Protein AF-A0A7W3JQA3-F1 (afdb_monomer)

InterPro domains:
  IPR003870 Domain of unknown function DUF222 [PF02720] (36-133)

Organism: NCBI:txid1526413

Radius of gyration: 24.43 Å; Cα contacts (8 Å, |Δi|>4): 107; chains: 1; bounding box: 69×69×73 Å

Solvent-accessible surface area (backbone atoms only — not comparable to full-atom values): 10302 Å² total; per-residue (Å²): 144,73,78,80,70,52,58,60,54,53,52,51,52,49,55,50,50,54,50,50,53,52,51,50,55,48,53,24,51,50,14,25,51,53,37,53,51,31,54,52,34,21,52,55,42,50,52,21,53,55,51,42,70,71,51,84,68,84,50,66,72,66,50,45,45,46,50,52,52,53,12,42,52,49,7,65,76,70,76,45,53,44,69,57,30,39,51,51,22,52,51,20,37,44,37,59,72,76,32,49,68,60,40,55,37,20,52,65,26,77,37,46,66,68,58,52,52,52,50,56,53,52,50,51,60,54,48,76,73,54,78,72,93,80,78,90,58,96,71,73,85,70,81,65,84,84,71,93,73,86,68,92,81,71,84,75,85,74,80,83,79,84,78,85,80,88,83,86,80,90,79,92,128

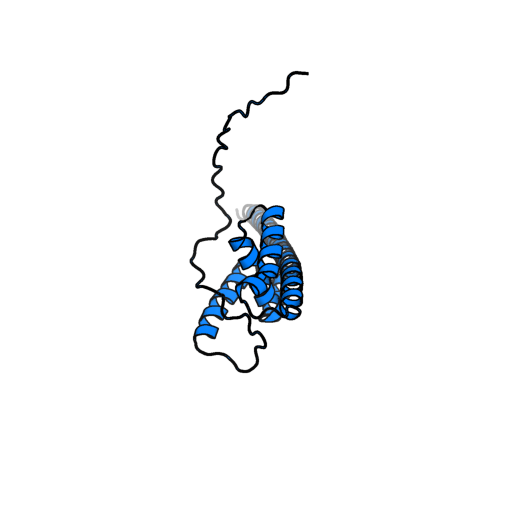Secondary structure (DSSP, 8-state):
--STTHHHHHHHHHHHHHHHHHHHHHHHHHHHHHHHHHHHHHHHHHHHHHHHHH-----HHHHHHHHHHHHHHHHHHHT--HHHHHHHHHHHHHHHHH-HHHHHHHHTTSS-HHHHHHHHHHHHHHHHT-PPTT---TTTT------S---S---------------------

pLDDT: mean 78.49, std 23.46, range [33.09, 98.69]

Foldseek 3Di:
DPDPPVVVVVVVVVVVVVVVVVVLVVLLVQLLVVLVVLLVLLVQLVVLVVVLVPDPDPDPVVSCVSLLVSLVVQCVVVVHDSVVSSVSSVLSNCCVPVPVVNSVCSNRSNDHVVVSVVVVLVVLVVVVVDHDPDDPDPPNPPPDDDDPDPPPPDPDDDDDDDDDDDDDDDDDD

Mean predicted aligned error: 12.81 Å

Structure (mmCIF, N/CA/C/O backbone):
data_AF-A0A7W3JQA3-F1
#
_entry.id   AF-A0A7W3JQA3-F1
#
loop_
_atom_site.group_PDB
_atom_site.id
_atom_site.type_symbol
_atom_site.label_atom_id
_atom_site.label_alt_id
_atom_site.label_comp_id
_atom_site.label_asym_id
_atom_site.label_entity_id
_atom_site.label_seq_id
_atom_site.pdbx_PDB_ins_code
_atom_site.Cartn_x
_atom_site.Cartn_y
_atom_site.Cartn_z
_atom_site.occupancy
_atom_site.B_iso_or_equiv
_atom_site.auth_seq_id
_atom_site.auth_comp_id
_atom_site.auth_asym_id
_atom_site.auth_atom_id
_atom_site.pdbx_PDB_model_num
ATOM 1 N N . MET A 1 1 ? -32.019 4.632 48.464 1.00 44.00 1 MET A N 1
ATOM 2 C CA . MET A 1 1 ? -30.600 4.775 48.067 1.00 44.00 1 MET A CA 1
ATOM 3 C C . MET A 1 1 ? -30.287 3.734 46.995 1.00 44.00 1 MET A C 1
ATOM 5 O O . MET A 1 1 ? -29.834 2.661 47.364 1.00 44.00 1 MET A O 1
ATOM 9 N N . SER A 1 2 ? -30.594 3.978 45.713 1.00 54.09 2 SER A N 1
ATOM 10 C CA . SER A 1 2 ? -30.024 3.160 44.612 1.00 54.09 2 SER A CA 1
ATOM 11 C C . SER A 1 2 ? -30.247 3.701 43.195 1.00 54.09 2 SER A C 1
ATOM 13 O O . SER A 1 2 ? -29.516 3.296 42.308 1.00 54.09 2 SER A O 1
ATOM 15 N N . GLU A 1 3 ? -31.178 4.627 42.943 1.00 55.88 3 GLU A N 1
ATOM 16 C CA . GLU A 1 3 ? -31.474 5.022 41.546 1.00 55.88 3 GLU A CA 1
ATOM 17 C C . GLU A 1 3 ? -30.604 6.166 40.988 1.00 55.88 3 GLU A C 1
ATOM 19 O O . GLU A 1 3 ? -30.573 6.357 39.783 1.00 55.88 3 GLU A O 1
ATOM 24 N N . ASN A 1 4 ? -29.841 6.900 41.813 1.00 57.94 4 ASN A N 1
ATOM 25 C CA . ASN A 1 4 ? -29.117 8.101 41.348 1.00 57.94 4 ASN A CA 1
ATOM 26 C C . ASN A 1 4 ? -27.639 7.867 40.954 1.00 57.94 4 ASN A C 1
ATOM 28 O O . ASN A 1 4 ? -27.008 8.757 40.400 1.00 57.94 4 ASN A O 1
ATOM 32 N N . GLU A 1 5 ? -27.062 6.699 41.256 1.00 60.59 5 GLU A N 1
ATOM 33 C CA . GLU A 1 5 ? -25.656 6.375 40.928 1.00 60.59 5 GLU A CA 1
ATOM 34 C C . GLU A 1 5 ? -25.503 5.565 39.630 1.00 60.59 5 GLU A C 1
ATOM 36 O O . GLU A 1 5 ? -24.404 5.513 39.077 1.00 60.59 5 GLU A O 1
ATOM 41 N N . ALA A 1 6 ? -26.589 4.961 39.133 1.00 62.78 6 ALA A N 1
ATOM 42 C CA . ALA A 1 6 ? -26.600 4.186 37.892 1.00 62.78 6 ALA A CA 1
ATOM 43 C C . ALA A 1 6 ? -26.673 5.082 36.639 1.00 62.78 6 ALA A C 1
ATOM 45 O O . ALA A 1 6 ? -25.944 4.845 35.680 1.00 62.78 6 ALA A O 1
ATOM 46 N N . GLU A 1 7 ? -27.468 6.157 36.684 1.00 63.34 7 GLU A N 1
ATOM 47 C CA . GLU A 1 7 ? -27.650 7.122 35.582 1.00 63.34 7 GLU A CA 1
ATOM 48 C C . GLU A 1 7 ? -26.336 7.812 35.129 1.00 63.34 7 GLU A C 1
ATOM 50 O O . GLU A 1 7 ? -26.083 7.884 33.923 1.00 63.34 7 GLU A O 1
ATOM 55 N N . PRO A 1 8 ? -25.429 8.264 36.028 1.00 73.94 8 PRO A N 1
ATOM 56 C CA . PRO A 1 8 ? -24.130 8.806 35.618 1.00 73.94 8 PRO A CA 1
ATOM 57 C C . PRO A 1 8 ? -23.215 7.761 34.966 1.00 73.94 8 PRO A C 1
ATOM 59 O O . PRO A 1 8 ? -22.552 8.068 33.981 1.00 73.94 8 PRO A O 1
ATOM 62 N N . GLN A 1 9 ? -23.196 6.525 35.478 1.00 75.69 9 GLN A N 1
ATOM 63 C CA . GLN A 1 9 ? -22.339 5.452 34.954 1.00 75.69 9 GLN A CA 1
ATOM 64 C C . GLN A 1 9 ? -22.803 4.965 33.576 1.00 75.69 9 GLN A C 1
ATOM 66 O O . GLN A 1 9 ? -21.973 4.670 32.717 1.00 75.69 9 GLN A O 1
ATOM 71 N N . GLU A 1 10 ? -24.115 4.904 33.342 1.00 77.06 10 GLU A N 1
ATOM 72 C CA . GLU A 1 10 ? -24.686 4.553 32.038 1.00 77.06 10 GLU A CA 1
ATOM 73 C C . GLU A 1 10 ? -24.412 5.648 30.993 1.00 77.06 10 GLU A C 1
ATOM 75 O O . GLU A 1 10 ? -23.999 5.341 29.873 1.00 77.06 10 GLU A O 1
ATOM 80 N N . SER A 1 11 ? -24.511 6.923 31.391 1.00 85.19 11 SER A N 1
ATOM 81 C CA . SER A 1 11 ? -24.115 8.069 30.561 1.00 85.19 1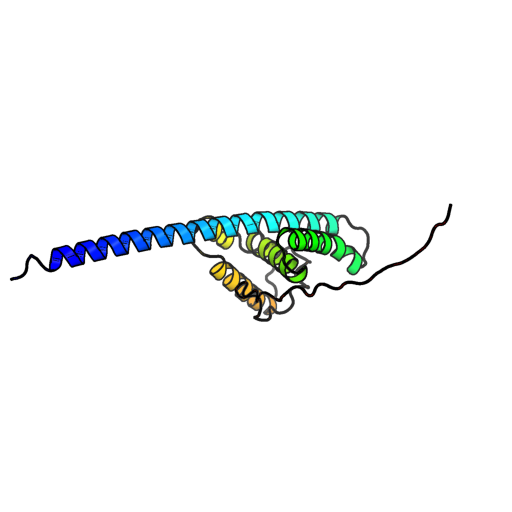1 SER A CA 1
ATOM 82 C C . SER A 1 11 ? -22.619 8.051 30.218 1.00 85.19 11 SER A C 1
ATOM 84 O O . SER A 1 11 ? -22.243 8.170 29.051 1.00 85.19 11 SER A O 1
ATOM 86 N N . GLU A 1 12 ? -21.742 7.817 31.200 1.00 92.00 12 GLU A N 1
ATOM 87 C CA . GLU A 1 12 ? -20.296 7.687 30.975 1.00 92.00 12 GLU A CA 1
ATOM 88 C C . GLU A 1 12 ? -19.953 6.509 30.049 1.00 92.00 12 GLU A C 1
ATOM 90 O O . GLU A 1 12 ? -19.123 6.651 29.146 1.00 92.00 12 GLU A O 1
ATOM 95 N N . ALA A 1 13 ? -20.612 5.358 30.224 1.00 92.38 13 ALA A N 1
ATOM 96 C CA . ALA A 1 13 ? -20.443 4.195 29.356 1.00 92.38 13 ALA A CA 1
ATOM 97 C C . ALA A 1 13 ? -20.893 4.485 27.915 1.00 92.38 13 ALA A C 1
ATOM 99 O O . ALA A 1 13 ? -20.215 4.077 26.966 1.00 92.38 13 ALA A O 1
ATOM 100 N N . GLN A 1 14 ? -21.987 5.231 27.742 1.00 94.19 14 GLN A N 1
ATOM 101 C CA . GLN A 1 14 ? -22.449 5.673 26.431 1.00 94.19 14 GLN A CA 1
ATOM 102 C C . GLN A 1 14 ? -21.430 6.606 25.764 1.00 94.19 14 GLN A C 1
ATOM 104 O O . GLN A 1 14 ? -21.017 6.341 24.633 1.00 94.19 14 GLN A O 1
ATOM 109 N N . VAL A 1 15 ? -20.953 7.641 26.468 1.00 96.50 15 VAL A N 1
ATOM 110 C CA . VAL A 1 15 ? -19.932 8.569 25.945 1.00 96.50 15 VAL A CA 1
ATOM 111 C C . VAL A 1 15 ? -18.646 7.831 25.568 1.00 96.50 15 VAL A C 1
ATOM 113 O O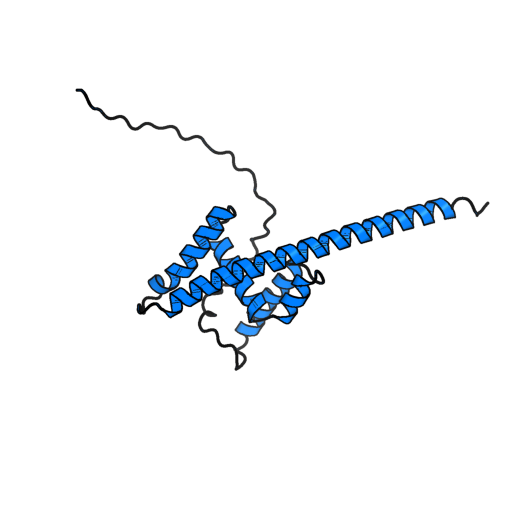 . VAL A 1 15 ? -18.044 8.109 24.524 1.00 96.50 15 VAL A O 1
ATOM 116 N N . LEU A 1 16 ? -18.222 6.860 26.381 1.00 96.81 16 LEU A N 1
ATOM 117 C CA . LEU A 1 16 ? -17.060 6.031 26.075 1.00 96.81 16 LEU A CA 1
ATOM 118 C C . LEU A 1 16 ? -17.289 5.192 24.813 1.00 96.81 16 LEU A C 1
ATOM 120 O O . LEU A 1 16 ? -16.416 5.154 23.947 1.00 96.81 16 LEU A O 1
ATOM 124 N N . SER A 1 17 ? -18.453 4.555 24.675 1.00 97.62 17 SER A N 1
ATOM 125 C CA . SER A 1 17 ? -18.796 3.759 23.491 1.00 97.62 17 SER A CA 1
ATOM 126 C C . SER A 1 17 ? -18.820 4.610 22.218 1.00 97.62 17 SER A C 1
ATOM 128 O O . SER A 1 17 ? -18.271 4.204 21.192 1.00 97.62 17 SER A O 1
ATOM 130 N N . GLU A 1 18 ? -19.402 5.809 22.273 1.00 98.19 18 GLU A N 1
ATOM 131 C CA . GLU A 1 18 ? -19.418 6.757 21.151 1.00 98.19 18 GLU A CA 1
ATOM 132 C C . GLU A 1 18 ? -18.001 7.216 20.779 1.00 98.19 18 GLU A C 1
ATOM 134 O O . GLU A 1 18 ? -17.638 7.274 19.598 1.00 98.19 18 GLU A O 1
ATOM 139 N N . SER A 1 19 ? -17.161 7.472 21.785 1.00 98.38 19 SER A N 1
ATOM 140 C CA . SER A 1 19 ? -15.757 7.843 21.590 1.00 98.38 19 SER A CA 1
ATOM 141 C C . SER A 1 19 ? -14.954 6.714 20.940 1.00 98.38 19 SER A C 1
ATOM 143 O O . SER A 1 19 ? -14.194 6.957 20.001 1.00 98.38 19 SER A O 1
ATOM 145 N N . VAL A 1 20 ? -15.148 5.469 21.389 1.00 98.38 20 VAL A N 1
ATOM 146 C CA . VAL A 1 20 ? -14.512 4.282 20.797 1.00 98.38 20 VAL A CA 1
ATOM 147 C C . VAL A 1 20 ? -14.986 4.075 19.362 1.00 98.38 20 VAL A C 1
ATOM 149 O O . VAL A 1 20 ? -14.153 3.881 18.481 1.00 98.38 20 VAL A O 1
ATOM 152 N N . SER A 1 21 ? -16.290 4.195 19.094 1.00 98.31 21 SER A N 1
ATOM 153 C CA . SER A 1 21 ? -16.833 4.099 17.734 1.00 98.31 21 SER A CA 1
ATOM 154 C C . SER A 1 21 ? -16.222 5.151 16.807 1.00 98.31 21 SER A C 1
ATOM 156 O O . SER A 1 21 ? -15.865 4.850 15.667 1.00 98.31 21 SER A O 1
ATOM 158 N N . THR A 1 22 ? -16.069 6.382 17.296 1.00 98.50 22 THR A N 1
ATOM 159 C CA . THR A 1 22 ? -15.429 7.469 16.546 1.00 98.50 22 THR A CA 1
ATOM 160 C C . THR A 1 22 ? -13.968 7.135 16.246 1.00 98.50 22 THR A C 1
ATOM 162 O O . THR A 1 22 ? -13.542 7.244 15.095 1.00 98.50 22 THR A O 1
ATOM 165 N N . LEU A 1 23 ? -13.215 6.663 17.245 1.00 98.12 23 LEU A N 1
ATOM 166 C CA . LEU A 1 23 ? -11.817 6.262 17.085 1.00 98.12 23 LEU A CA 1
ATOM 167 C C . LEU A 1 23 ? -11.660 5.125 16.064 1.00 98.12 23 LEU A C 1
ATOM 169 O O . LEU A 1 23 ? -10.823 5.225 15.170 1.00 98.12 23 LEU A O 1
ATOM 173 N N . THR A 1 24 ? -12.497 4.086 16.138 1.00 97.56 24 THR A N 1
ATOM 174 C CA . THR A 1 24 ? -12.481 2.980 15.168 1.00 97.56 24 THR A CA 1
ATOM 175 C C . THR A 1 24 ? -12.771 3.472 13.750 1.00 97.56 24 THR A C 1
ATOM 177 O O . THR A 1 24 ? -12.073 3.077 12.820 1.00 97.56 24 THR A O 1
ATOM 180 N N . SER A 1 25 ? -13.713 4.408 13.574 1.00 97.88 25 SER A N 1
ATOM 181 C CA . SER A 1 25 ? -13.986 4.990 12.253 1.00 97.88 25 SER A CA 1
ATOM 182 C C . SER A 1 25 ? -12.789 5.755 11.670 1.00 97.88 25 SER A C 1
ATOM 184 O O . SER A 1 25 ? -12.606 5.784 10.450 1.00 97.88 25 SER A O 1
ATOM 186 N N . PHE A 1 26 ? -11.953 6.375 12.511 1.00 98.06 26 PHE A N 1
ATOM 187 C CA . PHE A 1 26 ? -10.728 7.032 12.055 1.00 98.06 26 PHE A CA 1
ATOM 188 C C . PHE A 1 26 ? -9.671 6.018 11.626 1.00 98.06 26 PHE A C 1
ATOM 190 O O . PHE A 1 26 ? -9.075 6.198 10.566 1.00 98.06 26 PHE A O 1
ATOM 197 N N . ASP A 1 27 ? -9.480 4.938 12.382 1.00 96.88 27 ASP A N 1
ATOM 198 C CA . ASP A 1 27 ? -8.541 3.873 12.015 1.00 96.88 27 ASP A CA 1
ATOM 199 C C . ASP A 1 27 ? -8.942 3.174 10.704 1.00 96.88 27 ASP A C 1
ATOM 201 O O . ASP 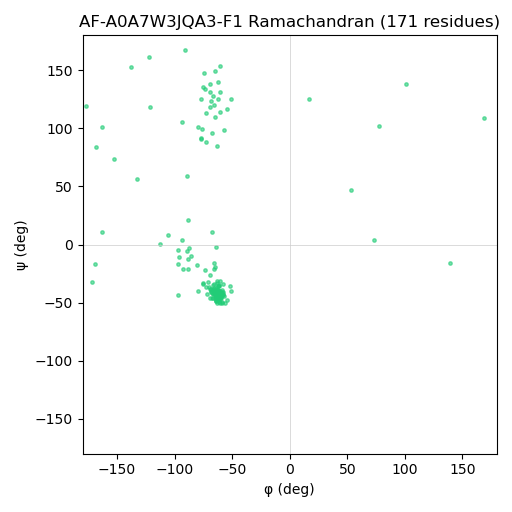A 1 27 ? -8.082 2.898 9.864 1.00 96.88 27 ASP A O 1
ATOM 205 N N . GLU A 1 28 ? -10.240 2.951 10.475 1.00 97.81 28 GLU A N 1
ATOM 206 C CA . GLU A 1 28 ? -10.749 2.424 9.202 1.00 97.81 28 GLU A CA 1
ATOM 207 C C . GLU A 1 28 ? -10.411 3.358 8.031 1.00 97.81 28 GLU A C 1
ATOM 209 O O . GLU A 1 28 ? -9.895 2.908 7.006 1.00 97.81 28 GLU A O 1
ATOM 214 N N . GLN A 1 29 ? -10.651 4.665 8.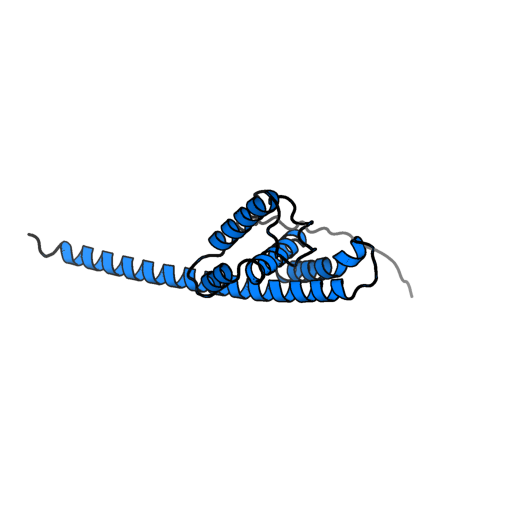186 1.00 98.31 29 GLN A N 1
ATOM 215 C CA . GLN A 1 29 ? -10.339 5.673 7.166 1.00 98.31 29 GLN A CA 1
ATOM 216 C C . GLN A 1 29 ? -8.831 5.797 6.913 1.00 98.31 29 GLN A C 1
ATOM 218 O O . GLN A 1 29 ? -8.409 5.907 5.759 1.00 98.31 29 GLN A O 1
ATOM 223 N N . ILE A 1 30 ? -8.009 5.742 7.966 1.00 97.75 30 ILE A N 1
ATOM 224 C CA . ILE A 1 30 ? -6.547 5.705 7.850 1.00 97.75 30 ILE A CA 1
ATOM 225 C C . ILE A 1 30 ? -6.137 4.480 7.030 1.00 97.75 30 ILE A C 1
ATOM 227 O O . ILE A 1 30 ? -5.436 4.634 6.030 1.00 97.75 30 ILE A O 1
ATOM 231 N N . GLY A 1 31 ? -6.643 3.292 7.374 1.00 96.44 31 GLY A N 1
ATOM 232 C CA . GLY A 1 31 ? -6.352 2.058 6.644 1.00 96.44 31 GLY A CA 1
ATOM 233 C C . GLY A 1 31 ? -6.728 2.145 5.162 1.00 96.44 31 GLY A C 1
ATOM 234 O O . GLY A 1 31 ? -5.923 1.800 4.296 1.00 96.44 31 GLY A O 1
ATOM 235 N N . GLN A 1 32 ? -7.905 2.688 4.846 1.00 98.44 32 GLN A N 1
ATOM 236 C CA . GLN A 1 32 ? -8.344 2.899 3.462 1.00 98.44 32 GLN A CA 1
ATOM 237 C C . GLN A 1 32 ? -7.405 3.841 2.692 1.00 98.44 32 GLN A C 1
ATOM 239 O O . GLN A 1 32 ? -7.036 3.560 1.547 1.00 98.44 32 GLN A O 1
ATOM 244 N N . MET A 1 33 ? -6.972 4.939 3.316 1.00 98.62 33 MET A N 1
ATOM 245 C CA . MET A 1 33 ? -6.047 5.897 2.702 1.00 98.62 33 MET A CA 1
ATOM 246 C C . MET A 1 33 ? -4.647 5.312 2.500 1.00 98.62 33 MET A C 1
ATOM 248 O O . MET A 1 33 ? -4.015 5.555 1.467 1.00 98.62 33 MET A O 1
ATOM 252 N N . GLU A 1 34 ? -4.157 4.514 3.446 1.00 98.19 34 GLU A N 1
ATOM 253 C CA . GLU A 1 34 ? -2.886 3.807 3.301 1.00 98.19 34 GLU A CA 1
ATOM 254 C C . GLU A 1 34 ? -2.950 2.772 2.165 1.00 98.19 34 GLU A C 1
ATOM 256 O O . GLU A 1 34 ? -2.026 2.704 1.347 1.00 98.19 34 GLU A O 1
ATOM 261 N N . ALA A 1 35 ? -4.064 2.043 2.036 1.00 98.56 35 ALA A N 1
ATOM 262 C CA . ALA A 1 35 ? -4.293 1.112 0.933 1.00 98.56 35 ALA A CA 1
ATOM 263 C C . ALA A 1 35 ? -4.327 1.831 -0.426 1.00 98.56 35 ALA A C 1
ATOM 265 O O . ALA A 1 35 ? -3.683 1.397 -1.386 1.00 98.56 35 ALA A O 1
ATOM 266 N N . ALA A 1 36 ? -5.020 2.970 -0.512 1.00 98.62 36 ALA A N 1
ATOM 267 C CA . ALA A 1 36 ? -5.046 3.796 -1.717 1.00 98.62 36 ALA A CA 1
ATOM 268 C C . ALA A 1 36 ? -3.639 4.293 -2.091 1.00 98.62 36 ALA A C 1
ATOM 270 O O . ALA A 1 36 ? -3.234 4.242 -3.256 1.00 98.62 36 ALA A O 1
ATOM 271 N N . ARG A 1 37 ? -2.846 4.707 -1.097 1.00 98.12 37 ARG A N 1
ATOM 272 C CA . ARG A 1 37 ? -1.447 5.095 -1.296 1.00 98.12 37 ARG A CA 1
ATOM 273 C C . ARG A 1 37 ? -0.598 3.933 -1.814 1.00 98.12 37 ARG A C 1
ATOM 275 O O . ARG A 1 37 ? 0.200 4.138 -2.731 1.00 98.12 37 ARG A O 1
ATOM 282 N N . ALA A 1 38 ? -0.775 2.727 -1.278 1.00 98.25 38 ALA A N 1
ATOM 283 C CA . ALA A 1 38 ? -0.106 1.535 -1.788 1.00 98.25 38 ALA A CA 1
ATOM 284 C C . ALA A 1 38 ? -0.503 1.242 -3.243 1.00 98.25 38 ALA A C 1
ATOM 286 O O . ALA A 1 38 ? 0.371 0.982 -4.061 1.00 98.25 38 ALA A O 1
ATOM 287 N N . ALA A 1 39 ? -1.775 1.389 -3.623 1.00 98.56 39 ALA A N 1
ATOM 288 C CA . ALA A 1 39 ? -2.200 1.210 -5.016 1.00 98.56 39 ALA A CA 1
ATOM 289 C C . ALA A 1 39 ? -1.464 2.151 -5.989 1.00 98.56 39 ALA A C 1
ATOM 291 O O . ALA A 1 39 ? -1.043 1.736 -7.074 1.00 98.56 39 ALA A O 1
ATOM 292 N N . VAL A 1 40 ? -1.266 3.415 -5.595 1.00 98.69 40 VAL A N 1
ATOM 293 C CA . VAL A 1 40 ? -0.514 4.397 -6.393 1.00 98.69 40 VAL A CA 1
ATOM 294 C C . VAL A 1 40 ? 0.956 3.994 -6.517 1.00 98.69 40 VAL A C 1
ATOM 296 O O . VAL A 1 40 ? 1.501 4.001 -7.623 1.00 98.69 40 VAL A O 1
ATOM 299 N N . LEU A 1 41 ? 1.590 3.589 -5.414 1.00 98.56 41 LEU A N 1
ATOM 300 C CA . LEU A 1 41 ? 2.976 3.109 -5.420 1.00 98.56 41 LEU A CA 1
ATOM 301 C C . LEU A 1 41 ? 3.141 1.852 -6.286 1.00 98.56 41 LEU A C 1
ATOM 303 O O . LEU A 1 41 ? 4.073 1.782 -7.086 1.00 98.56 41 LEU A O 1
ATOM 307 N N . ALA A 1 42 ? 2.207 0.903 -6.201 1.00 98.31 42 ALA A N 1
ATOM 308 C CA . ALA A 1 42 ? 2.190 -0.287 -7.044 1.00 98.31 42 ALA A CA 1
ATOM 309 C C . ALA A 1 42 ? 2.076 0.086 -8.528 1.00 98.31 42 ALA A C 1
ATOM 311 O O . ALA A 1 42 ? 2.785 -0.462 -9.371 1.00 98.31 42 ALA A O 1
ATOM 312 N N . ASN A 1 43 ? 1.236 1.070 -8.869 1.00 98.62 43 ASN A N 1
ATOM 313 C CA . ASN A 1 43 ? 1.141 1.573 -10.236 1.00 98.62 43 ASN A CA 1
ATOM 314 C C . ASN A 1 43 ? 2.460 2.173 -10.740 1.00 98.62 43 ASN A C 1
ATOM 316 O O . ASN A 1 43 ? 2.885 1.855 -11.851 1.00 98.62 43 ASN A O 1
ATOM 320 N N . MET A 1 44 ? 3.127 2.992 -9.924 1.00 98.38 44 MET A N 1
ATOM 321 C CA . MET A 1 44 ? 4.447 3.543 -10.247 1.00 98.38 44 MET A CA 1
ATOM 322 C C . MET A 1 44 ? 5.487 2.431 -10.456 1.00 98.38 44 MET A C 1
ATOM 324 O O . MET A 1 44 ? 6.214 2.433 -11.452 1.00 98.38 44 MET A O 1
ATOM 328 N N . GLY A 1 45 ? 5.501 1.427 -9.579 1.00 97.00 45 GLY A N 1
ATOM 329 C CA . GLY A 1 45 ? 6.367 0.258 -9.711 1.00 97.00 45 GLY A CA 1
ATOM 330 C C . GLY A 1 45 ? 6.097 -0.550 -10.985 1.00 97.00 45 GLY A C 1
ATOM 331 O O . GLY A 1 45 ? 7.031 -0.911 -11.701 1.00 97.00 45 GLY A O 1
ATOM 332 N N . ARG A 1 46 ? 4.827 -0.759 -11.358 1.00 96.94 46 ARG A N 1
ATOM 333 C CA . ARG A 1 46 ? 4.455 -1.413 -12.626 1.00 96.94 46 ARG A CA 1
ATOM 334 C C . ARG A 1 46 ? 4.943 -0.641 -13.852 1.00 96.94 46 ARG A C 1
ATOM 336 O O . ARG A 1 46 ? 5.343 -1.269 -14.833 1.00 96.94 46 ARG A O 1
ATOM 343 N N . ILE A 1 47 ? 4.942 0.694 -13.813 1.00 97.69 47 ILE A N 1
ATOM 344 C CA . ILE A 1 47 ? 5.514 1.521 -14.889 1.00 97.69 47 ILE A CA 1
ATOM 345 C C . ILE A 1 47 ? 7.015 1.239 -15.023 1.00 97.69 47 ILE A C 1
ATOM 347 O O . ILE A 1 47 ? 7.475 0.966 -16.136 1.00 97.69 47 ILE A O 1
ATOM 351 N N . ALA A 1 48 ? 7.758 1.222 -13.911 1.00 95.38 48 ALA A N 1
ATOM 352 C CA . ALA A 1 48 ? 9.177 0.865 -13.914 1.00 95.38 48 ALA A CA 1
ATOM 353 C C . ALA A 1 48 ? 9.401 -0.552 -14.467 1.00 95.38 48 ALA A C 1
ATOM 355 O O . ALA A 1 48 ? 10.173 -0.729 -15.407 1.00 95.38 48 ALA A O 1
ATOM 356 N N . LEU A 1 49 ? 8.666 -1.556 -13.979 1.00 94.12 49 LEU A N 1
ATOM 357 C CA . LEU A 1 49 ? 8.770 -2.941 -14.458 1.00 94.12 49 LEU A CA 1
ATOM 358 C C . LEU A 1 49 ? 8.462 -3.068 -15.960 1.00 94.12 49 LEU A C 1
ATOM 360 O O . LEU A 1 49 ? 9.141 -3.798 -16.687 1.00 94.12 49 LEU A O 1
ATOM 364 N N . ALA A 1 50 ? 7.467 -2.334 -16.462 1.00 94.38 50 ALA A N 1
ATOM 365 C CA . ALA A 1 50 ? 7.149 -2.297 -17.886 1.00 94.38 50 ALA A CA 1
ATOM 366 C C . ALA A 1 50 ? 8.275 -1.662 -18.719 1.00 94.38 50 ALA A C 1
ATOM 368 O O . ALA A 1 50 ? 8.557 -2.137 -19.820 1.00 94.38 50 ALA A O 1
ATOM 369 N N . GLN A 1 51 ? 8.946 -0.627 -18.204 1.00 94.75 51 GLN A N 1
ATOM 370 C CA . GLN A 1 51 ? 10.145 -0.067 -18.832 1.00 94.75 51 GLN A CA 1
ATOM 371 C C . GLN A 1 51 ? 11.283 -1.094 -18.853 1.00 94.75 51 GLN A C 1
ATOM 373 O O . GLN A 1 51 ? 11.819 -1.365 -19.925 1.00 94.75 51 GLN A O 1
ATOM 378 N N . MET A 1 52 ? 11.569 -1.752 -17.724 1.00 92.69 52 MET A N 1
ATOM 379 C CA . MET A 1 52 ? 12.613 -2.782 -17.602 1.00 92.69 52 MET A CA 1
ATOM 380 C C . MET A 1 52 ? 12.417 -3.959 -18.565 1.00 92.69 52 MET A C 1
ATOM 382 O O . MET A 1 52 ? 13.389 -4.544 -19.046 1.00 92.69 52 MET A O 1
ATOM 386 N N . ARG A 1 53 ? 11.163 -4.331 -18.851 1.00 90.69 53 ARG A N 1
ATOM 387 C CA . ARG A 1 53 ? 10.813 -5.385 -19.819 1.00 90.69 53 ARG A CA 1
ATOM 388 C C . ARG A 1 53 ? 11.092 -5.007 -21.274 1.00 90.69 53 ARG A C 1
ATOM 390 O O . ARG A 1 53 ? 11.283 -5.903 -22.086 1.00 90.69 53 ARG A O 1
ATOM 397 N N . ARG A 1 54 ? 11.088 -3.713 -21.609 1.00 91.88 54 ARG A N 1
ATOM 398 C CA . ARG A 1 54 ? 11.386 -3.210 -22.963 1.00 91.88 54 ARG A CA 1
ATOM 399 C C . ARG A 1 54 ? 12.881 -3.004 -23.210 1.00 91.88 54 ARG A C 1
ATOM 401 O O . ARG A 1 54 ? 13.273 -2.754 -24.345 1.00 91.88 54 ARG A O 1
ATOM 408 N N . MET A 1 55 ? 13.709 -3.086 -22.169 1.00 90.25 55 MET A N 1
ATOM 409 C CA . MET A 1 55 ? 15.152 -2.897 -22.286 1.00 90.25 55 MET A CA 1
ATOM 410 C C . MET A 1 55 ? 15.812 -4.100 -22.962 1.00 90.25 55 MET A C 1
ATOM 412 O O . MET A 1 55 ? 15.555 -5.247 -22.602 1.00 90.25 55 MET A O 1
ATOM 416 N N . THR A 1 56 ? 16.699 -3.821 -23.916 1.00 87.12 56 THR A N 1
ATOM 417 C CA . THR A 1 56 ? 17.500 -4.827 -24.631 1.00 87.12 56 THR A CA 1
ATOM 418 C C . THR A 1 56 ? 18.818 -5.148 -23.923 1.00 87.12 56 THR A C 1
ATOM 420 O O . THR A 1 56 ? 19.385 -6.217 -24.152 1.00 87.12 56 THR A O 1
ATOM 423 N N . SER A 1 57 ? 19.298 -4.251 -23.047 1.00 84.50 57 SER A N 1
ATOM 424 C CA . SER A 1 57 ? 20.508 -4.473 -22.247 1.00 84.50 57 SER A CA 1
ATOM 425 C C . SER A 1 57 ? 20.335 -5.698 -21.346 1.00 84.50 57 SER A C 1
ATOM 427 O O . SER A 1 57 ? 19.330 -5.840 -20.644 1.00 84.50 57 SER A O 1
ATOM 429 N N . ARG A 1 58 ? 21.330 -6.593 -21.367 1.00 80.12 58 ARG A N 1
ATOM 430 C CA . ARG A 1 58 ? 21.416 -7.737 -20.445 1.00 80.12 58 ARG A CA 1
ATOM 431 C C . ARG A 1 58 ? 22.166 -7.383 -19.159 1.00 80.12 58 ARG A C 1
ATOM 433 O O . ARG A 1 58 ? 22.198 -8.216 -18.256 1.00 80.12 58 ARG A O 1
ATOM 440 N N . ASP A 1 59 ? 22.740 -6.180 -19.072 1.00 88.25 59 ASP A N 1
ATOM 441 C CA . ASP A 1 59 ? 23.401 -5.702 -17.861 1.00 88.25 59 ASP A CA 1
ATOM 442 C C . ASP A 1 59 ? 22.355 -5.474 -16.764 1.00 88.25 59 ASP A C 1
ATOM 444 O O . ASP A 1 59 ? 21.374 -4.745 -16.940 1.00 88.25 59 ASP A O 1
ATOM 448 N N . SER A 1 60 ? 22.546 -6.125 -15.618 1.00 81.94 60 SER A N 1
ATOM 449 C CA . SER A 1 60 ? 21.643 -5.997 -14.479 1.00 81.94 60 SER A CA 1
ATOM 450 C C . SER A 1 60 ? 21.578 -4.564 -13.949 1.00 81.94 60 SER A C 1
ATOM 452 O O . 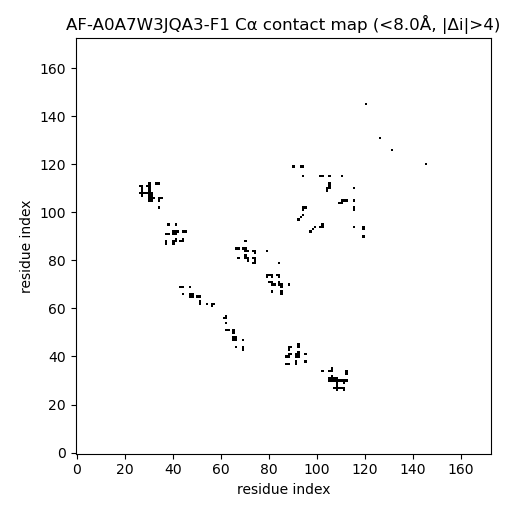SER A 1 60 ? 20.505 -4.131 -13.543 1.00 81.94 60 SER A O 1
ATOM 454 N N . ARG A 1 61 ? 22.686 -3.810 -13.992 1.00 85.19 61 ARG A N 1
ATOM 455 C CA . ARG A 1 61 ? 22.744 -2.427 -13.493 1.00 85.19 61 ARG A CA 1
ATOM 456 C C . ARG A 1 61 ? 21.878 -1.507 -14.337 1.00 85.19 61 ARG A C 1
ATOM 458 O O . ARG A 1 61 ? 21.138 -0.705 -13.774 1.00 85.19 61 ARG A O 1
ATOM 465 N N . ASP A 1 62 ? 21.919 -1.665 -15.658 1.00 85.88 62 ASP A N 1
ATOM 466 C CA . ASP A 1 62 ? 21.062 -0.901 -16.566 1.00 85.88 62 ASP A CA 1
ATOM 467 C C . ASP A 1 62 ? 19.591 -1.222 -16.313 1.00 85.88 62 ASP A C 1
ATOM 469 O O . ASP A 1 62 ? 18.756 -0.324 -16.210 1.00 85.88 62 ASP A O 1
ATOM 473 N N . ARG A 1 63 ? 19.264 -2.509 -16.156 1.00 85.06 63 ARG A N 1
ATOM 474 C CA . ARG A 1 63 ? 17.884 -2.945 -15.917 1.00 85.06 63 ARG A CA 1
ATOM 475 C C . ARG A 1 63 ? 17.324 -2.468 -14.581 1.00 85.06 63 ARG A C 1
ATOM 477 O O . ARG A 1 63 ? 16.113 -2.399 -14.456 1.00 85.06 63 ARG A O 1
ATOM 484 N N . GLU A 1 64 ? 18.149 -2.111 -13.602 1.00 88.69 64 GLU A N 1
ATOM 485 C CA . GLU A 1 64 ? 17.690 -1.535 -12.331 1.00 88.69 64 GLU A CA 1
ATOM 486 C C . GLU A 1 64 ? 17.373 -0.030 -12.422 1.00 88.69 64 GLU A C 1
ATOM 488 O O . GLU A 1 64 ? 16.663 0.493 -11.558 1.00 88.69 64 GLU A O 1
ATOM 493 N N . ILE A 1 65 ? 17.855 0.674 -13.458 1.00 93.56 65 ILE A N 1
ATOM 494 C CA . ILE A 1 65 ? 17.711 2.134 -13.600 1.00 93.56 65 ILE A CA 1
ATOM 495 C C . ILE A 1 65 ? 16.248 2.598 -13.503 1.00 93.56 65 ILE A C 1
ATOM 497 O O . ILE A 1 65 ? 16.001 3.523 -12.727 1.00 93.56 65 ILE A O 1
ATOM 501 N N . PRO A 1 66 ? 15.266 1.986 -14.201 1.00 95.38 66 PRO A N 1
ATOM 502 C CA . PRO A 1 66 ? 13.875 2.433 -14.122 1.00 95.38 66 PRO A CA 1
ATOM 503 C C . PRO A 1 66 ? 13.311 2.418 -12.699 1.00 95.38 66 PRO A C 1
ATOM 505 O O . PRO A 1 66 ? 12.674 3.380 -12.275 1.00 95.38 66 PRO A O 1
ATOM 508 N N . MET A 1 67 ? 13.581 1.354 -11.935 1.00 95.19 67 MET A N 1
ATOM 509 C CA . MET A 1 67 ? 13.089 1.245 -10.561 1.00 95.19 67 MET A CA 1
ATOM 510 C C . MET A 1 67 ? 13.767 2.267 -9.646 1.00 95.19 67 MET A C 1
ATOM 512 O O . MET A 1 67 ? 13.105 2.908 -8.834 1.00 95.19 67 MET A O 1
ATOM 516 N N . ARG A 1 68 ? 15.078 2.479 -9.814 1.00 95.94 68 ARG A N 1
ATOM 517 C CA . ARG A 1 68 ? 15.812 3.500 -9.054 1.00 95.94 68 ARG A CA 1
ATOM 518 C C . ARG A 1 68 ? 15.326 4.915 -9.358 1.00 95.94 68 ARG A C 1
ATOM 520 O O . ARG A 1 68 ? 15.255 5.724 -8.442 1.00 95.94 68 ARG A O 1
ATOM 527 N N . ALA A 1 69 ? 14.976 5.206 -10.609 1.00 97.56 69 ALA A N 1
ATOM 528 C CA . ALA A 1 69 ? 14.431 6.503 -10.998 1.00 97.56 69 ALA A CA 1
ATOM 529 C C . ALA A 1 69 ? 13.080 6.772 -10.316 1.00 97.56 69 ALA A C 1
ATOM 531 O O . ALA A 1 69 ? 12.914 7.815 -9.688 1.00 97.56 69 ALA A O 1
ATOM 532 N N . VAL A 1 70 ? 12.157 5.804 -10.354 1.00 97.81 70 VAL A N 1
ATOM 533 C CA . VAL A 1 70 ? 10.861 5.918 -9.663 1.00 97.81 70 VAL A CA 1
ATOM 534 C C . VAL A 1 70 ? 11.046 6.042 -8.148 1.00 97.81 70 VAL A C 1
ATOM 536 O O . VAL A 1 70 ? 10.416 6.887 -7.515 1.00 97.81 70 VAL A O 1
ATOM 539 N N . ALA A 1 71 ? 11.936 5.246 -7.551 1.00 97.00 71 ALA A N 1
ATOM 540 C CA . ALA A 1 71 ? 12.227 5.332 -6.123 1.00 97.00 71 ALA A CA 1
ATOM 541 C C . ALA A 1 71 ? 12.805 6.699 -5.724 1.00 97.00 71 ALA A C 1
ATOM 543 O O . ALA A 1 71 ? 12.409 7.236 -4.693 1.00 97.00 71 ALA A O 1
ATOM 544 N N . ALA A 1 72 ? 13.689 7.285 -6.536 1.00 97.50 72 ALA A N 1
ATOM 545 C CA . ALA A 1 72 ? 14.234 8.619 -6.293 1.00 97.50 72 ALA A CA 1
ATOM 546 C C . ALA A 1 72 ? 13.158 9.713 -6.403 1.00 97.50 72 ALA A C 1
ATOM 548 O O . ALA A 1 72 ? 13.125 10.628 -5.581 1.00 97.50 72 ALA A O 1
ATOM 549 N N . GLU A 1 73 ? 12.239 9.607 -7.368 1.00 98.25 73 GLU A N 1
ATOM 550 C CA . GLU A 1 73 ? 11.114 10.539 -7.516 1.00 98.25 73 GLU A CA 1
ATOM 551 C C . GLU A 1 73 ? 10.178 10.491 -6.298 1.00 98.25 73 GLU A C 1
ATOM 553 O O . GLU A 1 73 ? 9.876 11.524 -5.692 1.00 98.25 73 GLU A O 1
ATOM 558 N N . VAL A 1 74 ? 9.793 9.285 -5.867 1.00 97.69 74 VAL A N 1
ATOM 559 C CA . VAL A 1 74 ? 8.996 9.075 -4.648 1.00 97.69 74 VAL A CA 1
ATOM 560 C C . VAL A 1 74 ? 9.756 9.547 -3.405 1.00 97.69 74 VAL A C 1
ATOM 562 O O . VAL A 1 74 ? 9.180 10.209 -2.538 1.00 97.69 74 VAL A O 1
ATOM 565 N N . GLY A 1 75 ? 11.052 9.237 -3.323 1.00 96.88 75 GLY A N 1
ATOM 566 C CA . GLY A 1 75 ? 11.956 9.647 -2.252 1.00 96.88 75 GLY A CA 1
ATOM 567 C C . GLY A 1 75 ? 11.989 11.161 -2.073 1.00 96.88 75 GLY A C 1
ATOM 568 O O . GLY A 1 75 ? 11.753 11.669 -0.973 1.00 96.88 75 GLY A O 1
ATOM 569 N N . ALA A 1 76 ? 12.186 11.887 -3.173 1.00 97.94 76 ALA A N 1
ATOM 570 C CA . ALA A 1 76 ? 12.190 13.342 -3.202 1.00 97.94 76 ALA A CA 1
ATOM 571 C C . ALA A 1 76 ? 10.821 13.936 -2.831 1.00 97.94 76 ALA A C 1
ATOM 573 O O . ALA A 1 76 ? 10.752 14.818 -1.971 1.00 97.94 76 ALA A O 1
ATOM 574 N N . ALA A 1 77 ? 9.732 13.433 -3.424 1.00 97.81 77 ALA A N 1
ATOM 575 C CA . ALA A 1 77 ? 8.381 13.948 -3.194 1.00 97.81 77 ALA A CA 1
ATOM 576 C C . ALA A 1 77 ? 7.923 13.772 -1.736 1.00 97.81 77 ALA A C 1
ATOM 578 O O . ALA A 1 77 ? 7.291 14.658 -1.158 1.00 97.81 77 ALA A O 1
ATOM 579 N N . LEU A 1 78 ? 8.264 12.636 -1.125 1.00 96.12 78 LEU A N 1
ATOM 580 C CA . LEU A 1 78 ? 7.777 12.244 0.197 1.00 96.12 78 LEU A CA 1
ATOM 581 C C . LEU A 1 78 ? 8.828 12.383 1.307 1.00 96.12 78 LEU A C 1
ATOM 583 O O . LEU A 1 78 ? 8.577 11.960 2.435 1.00 96.12 78 LEU A O 1
ATOM 587 N N . ARG A 1 79 ? 9.986 12.989 1.006 1.00 97.12 79 ARG A N 1
ATOM 588 C CA . ARG A 1 79 ? 11.106 13.204 1.941 1.00 97.12 79 ARG A CA 1
ATOM 589 C C . ARG A 1 79 ? 11.569 11.911 2.628 1.00 97.12 79 ARG A C 1
ATOM 591 O O . ARG A 1 79 ? 11.770 11.883 3.840 1.00 97.12 79 ARG A O 1
ATOM 598 N N . MET A 1 80 ? 11.743 10.844 1.855 1.00 94.56 80 MET A N 1
ATOM 599 C CA . MET A 1 80 ? 12.268 9.559 2.330 1.00 94.56 80 MET A CA 1
ATOM 600 C C . MET A 1 80 ? 13.525 9.156 1.564 1.00 94.56 80 MET A C 1
ATOM 602 O O . MET A 1 80 ? 13.784 9.659 0.475 1.00 94.56 80 MET A O 1
ATOM 606 N N . SER A 1 81 ? 14.311 8.239 2.132 1.00 95.12 81 SER A N 1
ATOM 607 C CA . SER A 1 81 ? 15.462 7.687 1.417 1.00 95.12 81 SER A CA 1
ATOM 608 C C . SER A 1 81 ? 15.010 6.882 0.194 1.00 95.12 81 SER A C 1
ATOM 610 O O . SER A 1 81 ? 13.963 6.230 0.245 1.00 95.12 81 SER A O 1
ATOM 612 N N . ASP A 1 82 ? 15.830 6.848 -0.859 1.00 89.75 82 ASP A N 1
ATOM 613 C CA . ASP A 1 82 ? 15.599 6.002 -2.040 1.00 89.75 82 ASP A CA 1
ATOM 614 C C . ASP A 1 82 ? 15.329 4.544 -1.643 1.00 89.75 82 ASP A C 1
ATOM 616 O O . ASP A 1 82 ? 14.442 3.892 -2.186 1.00 89.75 82 ASP A O 1
ATOM 620 N N . ARG A 1 83 ? 16.059 4.035 -0.639 1.00 91.06 83 ARG A N 1
ATOM 621 C CA . ARG A 1 83 ? 15.904 2.661 -0.146 1.00 91.06 83 ARG A CA 1
ATOM 622 C C . ARG A 1 83 ? 14.531 2.425 0.483 1.00 91.06 83 ARG A C 1
ATOM 624 O O . ARG A 1 83 ? 13.920 1.384 0.242 1.00 91.06 83 ARG A O 1
ATOM 631 N N . THR A 1 84 ? 14.043 3.377 1.271 1.00 95.00 84 THR A N 1
ATOM 632 C CA . THR A 1 84 ? 12.702 3.320 1.867 1.00 95.00 84 THR A CA 1
ATOM 633 C C . THR A 1 84 ? 11.621 3.437 0.790 1.00 95.00 84 THR A C 1
ATOM 635 O O . THR A 1 84 ? 10.648 2.688 0.829 1.00 95.00 84 THR A O 1
ATOM 638 N N . ALA A 1 85 ? 11.795 4.329 -0.190 1.00 96.19 85 ALA A N 1
ATOM 639 C CA . ALA A 1 85 ? 10.862 4.484 -1.305 1.00 96.19 85 ALA A CA 1
ATOM 640 C C . ALA A 1 85 ? 10.757 3.201 -2.135 1.00 96.19 85 ALA A C 1
ATOM 642 O O . ALA A 1 85 ? 9.655 2.705 -2.352 1.00 96.19 85 ALA A O 1
ATOM 643 N N . GLN A 1 86 ? 11.897 2.623 -2.520 1.00 94.81 86 GLN A N 1
ATOM 644 C CA . GLN A 1 86 ? 11.938 1.364 -3.255 1.00 94.81 86 GLN A CA 1
ATOM 645 C C . GLN A 1 86 ? 11.284 0.225 -2.463 1.00 94.81 86 GLN A C 1
ATOM 647 O O . GLN A 1 86 ? 10.454 -0.486 -3.012 1.00 94.81 86 GLN A O 1
ATOM 652 N N . THR A 1 87 ? 11.562 0.110 -1.158 1.00 94.81 87 THR A N 1
ATOM 653 C CA . THR A 1 87 ? 10.927 -0.911 -0.301 1.00 94.81 87 THR A CA 1
ATOM 654 C C . THR A 1 87 ? 9.404 -0.759 -0.273 1.00 94.81 87 THR A C 1
ATOM 656 O O . THR A 1 87 ? 8.686 -1.743 -0.392 1.00 94.81 87 THR A O 1
ATOM 659 N N . ARG A 1 88 ? 8.893 0.476 -0.173 1.00 95.50 88 ARG A N 1
ATOM 660 C CA . ARG A 1 88 ? 7.446 0.741 -0.201 1.00 95.50 88 ARG A CA 1
ATOM 661 C C . ARG A 1 88 ? 6.806 0.438 -1.554 1.00 95.50 88 ARG A C 1
ATOM 663 O O . ARG A 1 88 ? 5.662 0.002 -1.584 1.00 95.50 88 ARG A O 1
ATOM 670 N N . ILE A 1 89 ? 7.518 0.671 -2.655 1.00 96.88 89 ILE A N 1
ATOM 671 C CA . ILE A 1 89 ? 7.064 0.300 -4.002 1.00 96.88 89 ILE A CA 1
ATOM 672 C C . ILE A 1 89 ? 7.008 -1.226 -4.140 1.00 96.88 89 ILE A C 1
ATOM 674 O O . ILE A 1 89 ? 5.999 -1.754 -4.604 1.00 96.88 89 ILE A O 1
ATOM 678 N N . ASP A 1 90 ? 8.051 -1.928 -3.696 1.00 95.50 90 ASP A N 1
ATOM 679 C CA . ASP A 1 90 ? 8.124 -3.390 -3.750 1.00 95.50 90 ASP A CA 1
ATOM 680 C C . ASP A 1 90 ? 7.026 -4.039 -2.884 1.00 95.50 90 ASP A C 1
ATOM 682 O O . ASP A 1 90 ? 6.321 -4.933 -3.352 1.00 95.50 90 ASP A O 1
ATOM 686 N N . ASP A 1 91 ? 6.818 -3.553 -1.655 1.00 95.31 91 ASP A N 1
ATOM 687 C CA . ASP A 1 91 ? 5.745 -4.016 -0.762 1.00 95.31 91 ASP A CA 1
ATOM 688 C C . ASP A 1 91 ? 4.356 -3.769 -1.366 1.00 95.31 91 ASP A C 1
ATOM 690 O O . ASP A 1 91 ? 3.473 -4.622 -1.273 1.00 95.31 91 ASP A O 1
ATOM 694 N N . ALA A 1 92 ? 4.166 -2.612 -2.006 1.00 97.56 92 ALA A N 1
ATOM 695 C CA . ALA A 1 92 ? 2.920 -2.257 -2.667 1.00 97.56 92 ALA A CA 1
ATOM 696 C C . ALA A 1 92 ? 2.618 -3.169 -3.867 1.00 97.56 92 ALA A C 1
ATOM 698 O O . ALA A 1 92 ? 1.480 -3.614 -4.025 1.00 97.56 92 ALA A O 1
ATOM 699 N N . ILE A 1 93 ? 3.620 -3.481 -4.695 1.00 96.44 93 ILE A N 1
ATOM 700 C CA . ILE A 1 93 ? 3.479 -4.479 -5.765 1.00 96.44 93 ILE A CA 1
ATOM 701 C C . ILE A 1 93 ? 3.121 -5.839 -5.158 1.00 96.44 93 ILE A C 1
ATOM 703 O O . ILE A 1 93 ? 2.139 -6.450 -5.566 1.00 96.44 93 ILE A O 1
ATOM 707 N N . GLU A 1 94 ? 3.866 -6.299 -4.151 1.00 94.81 94 GLU A N 1
ATOM 708 C CA . GLU A 1 94 ? 3.659 -7.631 -3.578 1.00 94.81 94 GLU A CA 1
ATOM 709 C C . GLU A 1 94 ? 2.267 -7.776 -2.948 1.00 94.81 94 GLU A C 1
ATOM 711 O O . GLU A 1 94 ? 1.592 -8.770 -3.205 1.00 94.81 94 GLU A O 1
ATOM 716 N N . VAL A 1 95 ? 1.784 -6.805 -2.162 1.00 96.31 95 VAL A N 1
ATOM 717 C CA . VAL A 1 95 ? 0.439 -6.910 -1.569 1.00 96.31 95 VAL A CA 1
ATOM 718 C C . VAL A 1 95 ? -0.661 -6.861 -2.630 1.00 96.31 95 VAL A C 1
ATOM 720 O O . VAL A 1 95 ? -1.633 -7.603 -2.525 1.00 96.31 95 VAL A O 1
ATOM 723 N N . THR A 1 96 ? -0.514 -6.031 -3.667 1.00 96.19 96 THR A N 1
ATOM 724 C CA . THR A 1 96 ? -1.551 -5.883 -4.702 1.00 96.19 96 THR A CA 1
ATOM 725 C C . THR A 1 96 ? -1.594 -7.056 -5.679 1.00 96.19 96 THR A C 1
ATOM 727 O O . THR A 1 96 ? -2.676 -7.412 -6.140 1.00 96.19 96 THR A O 1
ATOM 730 N N . GLU A 1 97 ? -0.450 -7.675 -5.982 1.00 92.19 97 GLU A N 1
ATOM 731 C CA . GLU A 1 97 ? -0.354 -8.764 -6.962 1.00 92.19 97 GLU A CA 1
ATOM 732 C C . GLU A 1 97 ? -0.389 -10.154 -6.312 1.00 92.19 97 GLU A C 1
ATOM 734 O O . GLU A 1 97 ? -1.090 -11.043 -6.797 1.00 92.19 97 GLU A O 1
ATOM 739 N N . SER A 1 98 ? 0.336 -10.353 -5.208 1.00 91.94 98 SER A N 1
ATOM 740 C CA . SER A 1 98 ? 0.477 -11.665 -4.558 1.00 91.94 98 SER A CA 1
ATOM 741 C C . SER A 1 98 ? -0.564 -11.910 -3.457 1.00 91.94 98 SER A C 1
ATOM 743 O O . SER A 1 98 ? -0.833 -13.067 -3.134 1.00 91.94 98 SER A O 1
ATOM 745 N N . TYR A 1 99 ? -1.169 -10.856 -2.891 1.00 93.75 99 TYR A N 1
ATOM 746 C CA . TYR A 1 99 ? -2.143 -10.954 -1.791 1.00 93.75 99 TYR A CA 1
ATOM 747 C C . TYR A 1 99 ? -3.416 -10.110 -2.028 1.00 93.75 99 TYR A C 1
ATOM 749 O O . TYR A 1 99 ? -3.778 -9.288 -1.180 1.00 93.75 99 TYR A O 1
ATOM 757 N N . PRO A 1 100 ? -4.146 -10.312 -3.143 1.00 94.12 100 PRO A N 1
ATOM 758 C CA . PRO A 1 100 ? -5.283 -9.463 -3.509 1.00 94.12 100 PRO A CA 1
ATOM 759 C C . PRO A 1 100 ? -6.417 -9.458 -2.468 1.00 94.12 100 PRO A C 1
ATOM 761 O O . PRO A 1 100 ? -7.061 -8.430 -2.276 1.00 94.12 100 PRO A O 1
ATOM 764 N N . GLU A 1 101 ? -6.641 -10.559 -1.743 1.00 96.12 101 GLU A N 1
ATOM 765 C CA . GLU A 1 101 ? -7.640 -10.628 -0.660 1.00 96.12 101 GLU A CA 1
ATOM 766 C C . GLU A 1 101 ? -7.240 -9.792 0.567 1.00 96.12 101 GLU A C 1
ATOM 768 O O . GLU A 1 101 ? -8.074 -9.114 1.179 1.00 96.12 101 GLU A O 1
ATOM 773 N N . THR A 1 102 ? -5.945 -9.796 0.899 1.00 96.88 102 THR A N 1
ATOM 774 C CA . THR A 1 102 ? -5.369 -8.928 1.933 1.00 96.88 102 THR A CA 1
ATOM 775 C C . THR A 1 102 ? -5.526 -7.471 1.525 1.00 96.88 102 THR A C 1
ATOM 777 O O . THR A 1 102 ? -6.011 -6.664 2.317 1.00 96.88 102 THR A O 1
ATOM 780 N N . PHE A 1 103 ? -5.183 -7.140 0.277 1.00 98.06 103 PHE A N 1
ATOM 781 C CA . PHE A 1 103 ? -5.348 -5.790 -0.249 1.00 98.06 103 PHE A CA 1
ATOM 782 C C . PHE A 1 103 ? -6.815 -5.339 -0.212 1.00 98.06 103 PHE A C 1
ATOM 784 O O . PHE A 1 103 ? -7.094 -4.249 0.278 1.00 98.06 103 PHE A O 1
ATOM 791 N N . ALA A 1 104 ? -7.759 -6.192 -0.623 1.00 98.12 104 ALA A N 1
ATOM 792 C CA . ALA A 1 104 ? -9.192 -5.895 -0.587 1.00 98.12 104 ALA A CA 1
ATOM 793 C C . ALA A 1 104 ? -9.721 -5.655 0.838 1.00 98.12 104 ALA A C 1
ATOM 795 O O . ALA A 1 104 ? -10.604 -4.824 1.057 1.00 98.12 104 ALA A O 1
ATOM 796 N N . SER A 1 105 ? -9.190 -6.379 1.826 1.00 98.19 105 SER A N 1
ATOM 797 C CA . SER A 1 105 ? -9.553 -6.178 3.232 1.00 98.19 105 SER A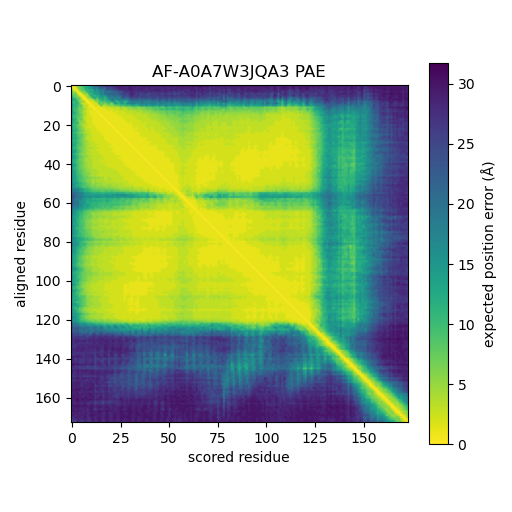 CA 1
ATOM 798 C C . SER A 1 105 ? -8.960 -4.897 3.808 1.00 98.19 105 SER A C 1
ATOM 800 O O . SER A 1 105 ? -9.639 -4.206 4.565 1.00 98.19 105 SER A O 1
ATOM 802 N N . TRP A 1 106 ? -7.740 -4.542 3.406 1.00 98.31 106 TRP A N 1
ATOM 803 C CA . TRP A 1 106 ? -7.109 -3.280 3.781 1.00 98.31 106 TRP A CA 1
ATOM 804 C C . TRP A 1 106 ? -7.826 -2.079 3.157 1.00 98.31 106 TRP A C 1
ATOM 806 O O . TRP A 1 106 ? -8.183 -1.142 3.864 1.00 98.31 106 TRP A O 1
ATOM 816 N N . SER A 1 107 ? -8.157 -2.145 1.863 1.00 98.00 107 SER A N 1
ATOM 817 C CA . SER A 1 107 ? -8.908 -1.094 1.162 1.00 98.00 107 SER A CA 1
ATOM 818 C C . SER A 1 107 ? -10.341 -0.923 1.661 1.00 98.00 107 SER A C 1
ATOM 820 O O . SER A 1 107 ? -10.972 0.080 1.354 1.00 98.00 107 SER A O 1
ATOM 822 N N . ALA A 1 108 ? -10.869 -1.899 2.402 1.00 97.31 108 ALA A N 1
ATOM 823 C CA . ALA A 1 108 ? -12.164 -1.813 3.067 1.00 97.31 108 ALA A CA 1
ATOM 824 C C . ALA A 1 108 ? -12.064 -1.319 4.523 1.00 97.31 108 ALA A C 1
ATOM 826 O O . ALA A 1 108 ? -13.069 -1.325 5.224 1.00 97.31 108 ALA A O 1
ATOM 827 N N . GLY A 1 109 ? -10.870 -0.958 5.009 1.00 96.19 109 GLY A N 1
ATOM 828 C CA . GLY A 1 109 ? -10.643 -0.527 6.394 1.00 96.19 109 GLY A CA 1
ATOM 829 C C . GLY A 1 109 ? -10.698 -1.652 7.433 1.00 96.19 109 GLY A C 1
ATOM 830 O O . GLY A 1 109 ? -10.546 -1.390 8.618 1.00 96.19 109 GLY A O 1
ATOM 831 N N . ARG A 1 110 ? -10.865 -2.919 7.022 1.00 96.69 110 ARG A N 1
ATOM 832 C CA . ARG A 1 110 ? -11.012 -4.055 7.956 1.00 96.69 110 ARG A CA 1
ATOM 833 C C . ARG A 1 110 ? -9.707 -4.454 8.643 1.00 96.69 110 ARG A C 1
ATOM 835 O O . ARG A 1 110 ? -9.731 -5.134 9.665 1.00 96.69 110 ARG A O 1
ATOM 842 N N . ILE A 1 111 ? -8.566 -4.096 8.057 1.00 96.81 111 ILE A N 1
ATOM 843 C CA . ILE A 1 111 ? -7.228 -4.333 8.610 1.00 96.81 111 ILE A CA 1
ATOM 844 C C . ILE A 1 111 ? -6.356 -3.091 8.402 1.00 96.81 111 ILE A C 1
ATOM 846 O O . ILE A 1 111 ? -6.565 -2.356 7.444 1.00 96.81 111 ILE A O 1
ATOM 850 N N . SER A 1 112 ? -5.362 -2.878 9.267 1.00 96.06 112 SER A N 1
ATOM 851 C CA . SER A 1 112 ? -4.404 -1.768 9.155 1.00 96.06 112 SER A CA 1
ATOM 852 C C . SER A 1 112 ? -3.152 -2.142 8.353 1.00 96.06 112 SER A C 1
ATOM 854 O O . SER A 1 112 ? -2.865 -3.330 8.161 1.00 96.06 112 SER A O 1
ATOM 856 N N . GLU A 1 113 ? -2.341 -1.146 7.960 1.00 95.00 113 GLU A N 1
ATOM 857 C CA . GLU A 1 113 ? -1.033 -1.369 7.315 1.00 95.00 113 GLU A CA 1
ATOM 858 C C . GLU A 1 113 ? -0.154 -2.332 8.128 1.00 95.00 113 GLU A C 1
ATOM 860 O O . GLU A 1 113 ? 0.533 -3.182 7.563 1.00 95.00 113 GLU A O 1
ATOM 865 N N . ARG A 1 114 ? -0.218 -2.280 9.466 1.00 95.31 114 ARG A N 1
ATOM 866 C CA . ARG A 1 114 ? 0.545 -3.190 10.332 1.00 95.31 114 ARG A CA 1
ATOM 867 C C . ARG A 1 114 ? 0.215 -4.661 10.058 1.00 95.31 114 ARG A C 1
ATOM 869 O O . ARG A 1 114 ? 1.131 -5.475 9.995 1.00 95.31 114 ARG A O 1
ATOM 876 N N . HIS A 1 115 ? -1.060 -5.013 9.875 1.00 95.62 115 HIS A N 1
ATOM 877 C CA . HIS A 1 115 ? -1.449 -6.388 9.538 1.00 95.62 115 HIS A CA 1
ATOM 878 C C . HIS A 1 115 ? -0.908 -6.805 8.170 1.00 95.62 115 HIS A C 1
ATOM 880 O O . HIS A 1 115 ? -0.382 -7.907 8.027 1.00 95.62 115 HIS A O 1
ATOM 886 N N . VAL A 1 116 ? -0.976 -5.907 7.187 1.00 96.44 116 VAL A N 1
ATOM 887 C CA . VAL A 1 116 ? -0.415 -6.138 5.851 1.00 96.44 116 VAL A CA 1
ATOM 888 C C . VAL A 1 116 ? 1.088 -6.397 5.932 1.00 96.44 116 VAL A C 1
ATOM 890 O O . VAL A 1 116 ? 1.582 -7.364 5.357 1.00 96.44 116 VAL A O 1
ATOM 893 N N . GLN A 1 117 ? 1.814 -5.587 6.700 1.00 94.00 117 GLN A N 1
ATOM 894 C CA . GLN A 1 117 ? 3.253 -5.736 6.892 1.00 94.00 117 GLN A CA 1
ATOM 895 C C . GLN A 1 117 ? 3.619 -7.069 7.559 1.00 94.00 117 GLN A C 1
ATOM 897 O O . GLN A 1 117 ? 4.584 -7.709 7.142 1.00 94.00 117 GLN A O 1
ATOM 902 N N . GLU A 1 118 ? 2.846 -7.538 8.541 1.00 94.25 118 GLU A N 1
ATOM 903 C CA . GLU A 1 118 ? 3.055 -8.866 9.136 1.00 94.25 118 GLU A CA 1
ATOM 904 C C . GLU A 1 118 ? 2.802 -10.001 8.133 1.00 94.25 118 GLU A C 1
ATOM 906 O O . GLU A 1 118 ? 3.600 -10.937 8.049 1.00 94.25 118 GLU A O 1
ATOM 911 N N . ILE A 1 119 ? 1.764 -9.893 7.298 1.00 91.00 119 ILE A N 1
ATOM 912 C CA . ILE A 1 119 ? 1.491 -10.864 6.226 1.00 91.00 119 ILE A CA 1
ATOM 913 C C . ILE A 1 119 ? 2.647 -10.895 5.217 1.00 91.00 119 ILE A C 1
ATOM 915 O O . ILE A 1 119 ? 3.159 -11.967 4.894 1.00 91.00 119 ILE A O 1
ATOM 919 N N . LEU A 1 120 ? 3.120 -9.729 4.768 1.00 89.94 120 LEU A N 1
ATOM 920 C CA . LEU A 1 120 ? 4.255 -9.621 3.847 1.00 89.94 120 LEU A CA 1
ATOM 921 C C . LEU A 1 120 ? 5.558 -10.164 4.453 1.00 89.94 120 LEU A C 1
ATOM 923 O O . LEU A 1 120 ? 6.402 -10.701 3.731 1.00 89.94 120 LEU A O 1
ATOM 927 N N . ARG A 1 121 ? 5.759 -10.032 5.769 1.00 86.31 121 ARG A N 1
ATOM 928 C CA . ARG A 1 121 ? 6.902 -10.628 6.484 1.00 86.31 121 ARG A CA 1
ATOM 929 C C . ARG A 1 121 ? 6.790 -12.147 6.547 1.00 86.31 121 ARG A C 1
ATOM 931 O O . ARG A 1 121 ? 7.762 -12.831 6.231 1.00 86.31 121 ARG A O 1
ATOM 938 N N . ALA A 1 122 ? 5.617 -12.672 6.895 1.00 86.12 122 ALA A N 1
ATOM 939 C CA . ALA A 1 122 ? 5.367 -14.109 6.935 1.00 86.12 122 ALA A CA 1
ATOM 940 C C . ALA A 1 122 ? 5.513 -14.756 5.545 1.00 86.12 122 ALA A C 1
ATOM 942 O O . ALA A 1 122 ? 6.119 -15.819 5.417 1.00 86.12 122 ALA A O 1
ATOM 943 N N . GLY A 1 123 ? 5.040 -14.083 4.493 1.00 78.19 123 GLY A N 1
ATOM 944 C CA . GLY A 1 123 ? 5.145 -14.541 3.107 1.00 78.19 123 GLY A CA 1
ATOM 945 C C . GLY A 1 123 ? 6.583 -14.693 2.599 1.00 78.19 123 GLY A C 1
ATOM 946 O O . GLY A 1 123 ? 6.887 -15.639 1.866 1.00 78.19 123 GLY A O 1
ATOM 947 N N . VAL A 1 124 ? 7.494 -13.811 3.030 1.00 67.38 124 VAL A N 1
ATOM 948 C CA . VAL A 1 124 ? 8.931 -13.932 2.722 1.00 67.38 124 VAL A CA 1
ATOM 949 C C . VAL A 1 124 ? 9.505 -15.218 3.319 1.00 67.38 124 VAL A C 1
ATOM 951 O O . VAL A 1 124 ? 10.155 -15.974 2.601 1.00 67.38 124 VAL A O 1
ATOM 954 N N . ASN A 1 125 ? 9.18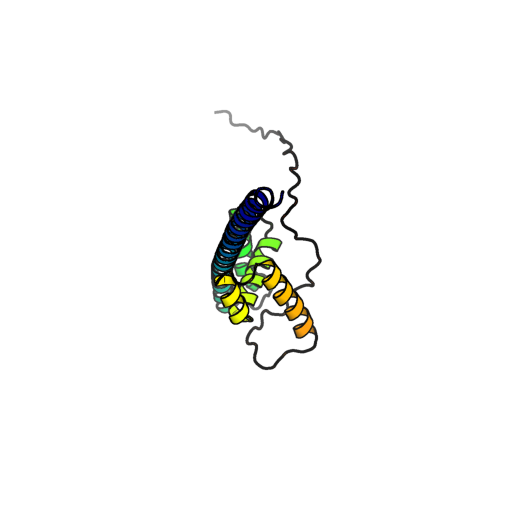3 -15.527 4.578 1.00 59.44 125 ASN A N 1
ATOM 955 C CA . ASN A 1 125 ? 9.671 -16.736 5.252 1.00 59.44 125 ASN A CA 1
ATOM 956 C C . ASN A 1 125 ? 9.127 -18.030 4.620 1.00 59.44 125 ASN A C 1
ATOM 958 O O . ASN A 1 125 ? 9.834 -19.032 4.564 1.00 59.44 125 ASN A O 1
ATOM 962 N N . LEU A 1 126 ? 7.888 -18.015 4.114 1.00 56.12 126 LEU A N 1
ATOM 963 C CA . LEU A 1 126 ? 7.288 -19.167 3.426 1.00 56.12 126 LEU A CA 1
ATOM 964 C C . LEU A 1 126 ? 7.905 -19.422 2.046 1.00 56.12 126 LEU A C 1
ATOM 966 O O . LEU A 1 126 ? 7.982 -20.565 1.609 1.00 56.12 126 LEU A O 1
ATOM 970 N N . THR A 1 127 ? 8.334 -18.367 1.355 1.00 53.81 127 THR A N 1
ATOM 971 C CA . THR A 1 127 ? 8.952 -18.480 0.025 1.00 53.81 127 THR A CA 1
ATOM 972 C C . THR A 1 127 ? 10.390 -18.993 0.114 1.00 53.81 127 THR A C 1
ATOM 974 O O . THR A 1 127 ? 10.830 -19.739 -0.760 1.00 53.81 127 THR A O 1
ATOM 977 N N . ASP A 1 128 ? 11.111 -18.631 1.178 1.00 54.81 128 ASP A N 1
ATOM 978 C CA . ASP A 1 128 ? 12.465 -19.138 1.442 1.00 54.81 128 ASP A CA 1
ATOM 979 C C . ASP A 1 128 ? 12.465 -20.661 1.715 1.00 54.81 128 ASP A C 1
ATOM 981 O O . ASP A 1 128 ? 13.470 -21.339 1.518 1.00 54.81 128 ASP A O 1
ATOM 985 N N . ALA A 1 129 ? 11.302 -21.231 2.068 1.00 51.53 129 ALA A N 1
ATOM 986 C CA . ALA A 1 129 ? 11.084 -22.657 2.326 1.00 51.53 129 ALA A CA 1
ATOM 987 C C . ALA A 1 129 ? 10.714 -23.509 1.081 1.00 51.53 129 ALA A C 1
ATOM 989 O O . ALA A 1 129 ? 10.209 -24.616 1.239 1.00 51.53 129 ALA A O 1
ATOM 990 N N . ALA A 1 130 ? 11.041 -23.035 -0.130 1.00 44.97 130 ALA A N 1
ATOM 991 C CA . ALA A 1 130 ? 10.777 -23.597 -1.471 1.00 44.97 130 ALA A CA 1
ATOM 992 C C . ALA A 1 130 ? 9.593 -22.947 -2.230 1.00 44.97 130 ALA A C 1
ATOM 994 O O . ALA A 1 130 ? 8.533 -22.685 -1.659 1.00 44.97 130 ALA A O 1
ATOM 995 N N . PRO A 1 131 ? 9.743 -22.687 -3.548 1.00 47.25 131 PRO A N 1
ATOM 996 C CA . PRO A 1 131 ? 8.743 -21.963 -4.330 1.00 47.25 131 PRO A CA 1
ATOM 997 C C . PRO A 1 131 ? 7.511 -22.822 -4.654 1.00 47.25 131 PRO A C 1
ATOM 999 O O . PRO A 1 131 ? 7.629 -23.959 -5.111 1.00 47.25 131 PRO A O 1
ATOM 1002 N N . ARG A 1 132 ? 6.312 -22.244 -4.501 1.00 45.22 132 ARG A N 1
ATOM 1003 C CA . ARG A 1 132 ? 5.066 -22.810 -5.045 1.00 45.22 132 ARG A CA 1
ATOM 1004 C C . ARG A 1 132 ? 5.066 -22.722 -6.583 1.00 45.22 132 ARG A C 1
ATOM 1006 O O . ARG A 1 132 ? 5.430 -21.674 -7.122 1.00 45.22 132 ARG A O 1
ATOM 1013 N N . PRO A 1 133 ? 4.623 -23.762 -7.311 1.00 33.09 133 PRO A N 1
ATOM 1014 C CA . PRO A 1 133 ? 4.457 -23.680 -8.760 1.00 33.09 133 PRO A CA 1
ATOM 1015 C C . PRO A 1 133 ? 3.283 -22.743 -9.102 1.00 33.09 133 PRO A C 1
ATOM 1017 O O . PRO A 1 133 ? 2.151 -23.008 -8.710 1.00 33.09 133 PRO A O 1
ATOM 1020 N N . GLY A 1 134 ? 3.554 -21.639 -9.812 1.00 46.72 134 GLY A N 1
ATOM 1021 C CA . GLY A 1 134 ? 2.522 -20.728 -10.340 1.00 46.72 134 GLY A CA 1
ATOM 1022 C C . GLY A 1 134 ? 2.815 -19.224 -10.234 1.00 46.72 134 GLY A C 1
ATOM 1023 O O . GLY A 1 134 ? 2.187 -18.437 -10.939 1.00 46.72 134 GLY A O 1
ATOM 1024 N N . THR A 1 135 ? 3.776 -18.789 -9.412 1.00 46.22 135 THR A N 1
ATOM 1025 C CA . THR A 1 135 ? 4.083 -17.354 -9.267 1.00 46.22 135 THR A CA 1
ATOM 1026 C C . THR A 1 135 ? 4.948 -16.860 -10.429 1.00 46.22 135 THR A C 1
ATOM 1028 O O . THR A 1 135 ? 6.161 -17.068 -10.470 1.00 46.22 135 THR A O 1
ATOM 1031 N N . THR A 1 136 ? 4.319 -16.190 -11.393 1.00 44.56 136 THR A N 1
ATOM 1032 C CA . THR A 1 136 ? 5.003 -15.540 -12.517 1.00 44.56 136 THR A CA 1
ATOM 1033 C C . THR A 1 136 ? 5.626 -14.231 -12.032 1.00 44.56 136 THR A C 1
ATOM 1035 O O . THR A 1 136 ? 4.980 -13.192 -12.021 1.00 44.56 136 THR A O 1
ATOM 1038 N N . GLY A 1 137 ? 6.887 -14.269 -11.597 1.00 40.75 137 GLY A N 1
ATOM 1039 C CA . GLY A 1 137 ? 7.601 -13.063 -11.173 1.00 40.75 137 GLY A CA 1
ATOM 1040 C C . GLY A 1 137 ? 9.095 -13.295 -10.983 1.00 40.75 137 GLY A C 1
ATOM 1041 O O . GLY A 1 137 ? 9.574 -13.498 -9.871 1.00 40.75 137 GLY A O 1
ATOM 1042 N N . THR A 1 138 ? 9.863 -13.227 -12.070 1.00 44.81 138 THR A N 1
ATOM 1043 C CA . THR A 1 138 ? 11.337 -13.346 -12.095 1.00 44.81 138 THR A CA 1
ATOM 1044 C C . THR A 1 138 ? 12.099 -12.188 -11.420 1.00 44.81 138 THR A C 1
ATOM 1046 O O . THR A 1 138 ? 13.319 -12.114 -11.531 1.00 44.81 138 THR A O 1
ATOM 1049 N N . TRP A 1 139 ? 11.430 -11.300 -10.684 1.00 51.66 139 TRP A N 1
ATOM 1050 C CA . TRP A 1 139 ? 12.038 -10.193 -9.920 1.00 51.66 139 TRP A CA 1
ATOM 1051 C C . TRP A 1 139 ? 12.255 -10.524 -8.431 1.00 51.66 139 TRP A C 1
ATOM 1053 O O . TRP A 1 139 ? 12.901 -9.764 -7.719 1.00 51.66 139 TRP A O 1
ATOM 1063 N N . ARG A 1 140 ? 11.795 -11.695 -7.965 1.00 49.81 140 ARG A N 1
ATOM 1064 C CA . ARG A 1 140 ? 11.784 -12.142 -6.553 1.00 49.81 140 ARG A CA 1
ATOM 1065 C C . ARG A 1 140 ? 13.174 -12.331 -5.902 1.00 49.81 140 ARG A C 1
ATOM 1067 O O . ARG A 1 140 ? 13.259 -12.656 -4.725 1.00 49.81 140 ARG A O 1
ATOM 1074 N N . ARG A 1 141 ? 14.278 -12.123 -6.636 1.00 37.44 141 ARG A N 1
ATOM 1075 C CA . ARG A 1 141 ? 15.659 -12.415 -6.189 1.00 37.44 141 ARG A CA 1
ATOM 1076 C C . ARG A 1 141 ? 16.344 -11.275 -5.409 1.00 37.44 141 ARG A C 1
ATOM 1078 O O . ARG A 1 141 ? 17.457 -11.466 -4.930 1.00 37.44 141 ARG A O 1
ATOM 1085 N N . SER A 1 142 ? 15.712 -10.114 -5.244 1.00 41.44 142 SER A N 1
ATOM 1086 C CA . SER A 1 142 ? 16.343 -8.939 -4.610 1.00 41.44 142 SER A CA 1
ATOM 1087 C C . SER A 1 142 ? 15.762 -8.526 -3.254 1.00 41.44 142 SER A C 1
ATOM 1089 O O . SER A 1 142 ? 16.283 -7.585 -2.648 1.00 41.44 142 SER A O 1
ATOM 1091 N N . LEU A 1 143 ? 14.760 -9.235 -2.721 1.00 43.12 143 LEU A N 1
ATOM 1092 C CA . LEU A 1 143 ? 14.258 -8.975 -1.368 1.00 43.12 143 LEU A CA 1
ATOM 1093 C C . LEU A 1 143 ? 15.280 -9.473 -0.338 1.00 43.12 143 LEU A C 1
ATOM 1095 O O . LEU A 1 143 ? 15.269 -10.618 0.103 1.00 43.12 143 LEU A O 1
ATOM 1099 N N . ARG A 1 144 ? 16.225 -8.593 0.005 1.00 48.16 144 ARG A N 1
ATOM 1100 C CA . ARG A 1 144 ? 17.168 -8.791 1.111 1.00 48.16 144 ARG A CA 1
ATOM 1101 C C . ARG A 1 144 ? 16.397 -8.932 2.433 1.00 48.16 144 ARG A C 1
ATOM 1103 O O . ARG A 1 144 ? 15.321 -8.344 2.558 1.00 48.16 144 ARG A O 1
ATOM 1110 N N . PRO A 1 145 ? 16.960 -9.628 3.438 1.00 40.72 145 PRO A N 1
ATOM 1111 C CA . PRO A 1 145 ? 16.320 -9.787 4.740 1.00 40.72 145 PRO A CA 1
ATOM 1112 C C . PRO A 1 145 ? 15.879 -8.431 5.307 1.00 40.72 145 PRO A C 1
ATOM 1114 O O . PRO A 1 145 ? 16.685 -7.499 5.404 1.00 40.72 145 PRO A O 1
ATOM 1117 N N . ARG A 1 146 ? 14.592 -8.304 5.662 1.00 51.81 146 ARG A N 1
ATOM 1118 C CA . ARG A 1 146 ? 14.057 -7.105 6.324 1.00 51.81 146 ARG A CA 1
ATOM 1119 C C . ARG A 1 146 ? 14.659 -7.020 7.731 1.00 51.81 146 ARG A C 1
ATOM 1121 O O . ARG A 1 146 ? 14.142 -7.633 8.662 1.00 51.81 146 ARG A O 1
ATOM 1128 N N . HIS A 1 147 ? 15.738 -6.258 7.906 1.00 33.28 147 HIS A N 1
ATOM 1129 C CA . HIS A 1 147 ? 16.202 -5.886 9.242 1.00 33.28 147 HIS A CA 1
ATOM 1130 C C . HIS A 1 147 ? 15.196 -4.920 9.879 1.00 33.28 147 HIS A C 1
ATOM 1132 O O . HIS A 1 147 ? 14.735 -3.962 9.261 1.00 33.28 147 HIS A O 1
ATOM 1138 N N . ARG A 1 148 ? 14.817 -5.225 11.121 1.00 38.12 148 ARG A N 1
ATOM 1139 C CA . ARG A 1 148 ? 13.931 -4.422 11.967 1.00 38.12 148 ARG A CA 1
ATOM 1140 C C . ARG A 1 148 ? 14.592 -3.051 12.186 1.00 38.12 148 ARG A C 1
ATOM 1142 O O . ARG A 1 148 ? 15.656 -2.996 12.791 1.00 38.12 148 ARG A O 1
ATOM 1149 N N . GLY A 1 149 ? 13.998 -1.977 11.667 1.00 38.12 149 GLY A N 1
ATOM 1150 C CA . GLY A 1 149 ? 14.554 -0.625 11.802 1.00 38.12 149 GLY A CA 1
ATOM 1151 C C . GLY A 1 149 ? 13.647 0.507 11.316 1.00 38.12 149 GLY A C 1
ATOM 1152 O O . GLY A 1 149 ? 13.629 1.563 11.936 1.00 38.12 149 GLY A O 1
ATOM 1153 N N . ASP A 1 150 ? 12.819 0.282 10.295 1.00 41.75 150 ASP A N 1
ATOM 1154 C CA . ASP A 1 150 ? 12.007 1.361 9.714 1.00 41.75 150 ASP A CA 1
ATOM 1155 C C . ASP A 1 150 ? 10.641 1.499 10.407 1.00 41.75 150 ASP A C 1
ATOM 1157 O O . ASP A 1 150 ? 9.582 1.395 9.791 1.00 41.75 150 ASP A O 1
ATOM 1161 N N . SER A 1 151 ? 10.665 1.756 11.715 1.00 41.84 151 SER A N 1
ATOM 1162 C CA . SER A 1 151 ? 9.552 2.442 12.368 1.00 41.84 151 SER A CA 1
ATOM 1163 C C . SER A 1 151 ? 9.666 3.916 11.997 1.00 41.84 151 SER A C 1
ATOM 1165 O O . SER A 1 151 ? 10.458 4.661 12.575 1.00 41.84 151 SER A O 1
ATOM 1167 N N . ALA A 1 152 ? 8.886 4.347 11.008 1.00 42.28 152 ALA A N 1
ATOM 1168 C CA . ALA A 1 152 ? 8.648 5.759 10.750 1.00 42.28 152 ALA A CA 1
ATOM 1169 C C . ALA A 1 152 ? 7.927 6.368 11.969 1.00 42.28 152 ALA A C 1
ATOM 1171 O O . ALA A 1 152 ? 6.706 6.409 12.026 1.00 42.28 152 ALA A O 1
ATOM 1172 N N . GLY A 1 153 ? 8.699 6.776 12.978 1.00 34.41 153 GLY A N 1
ATOM 1173 C CA . GLY A 1 153 ? 8.179 7.341 14.225 1.00 34.41 153 GLY A CA 1
ATOM 1174 C C . GLY A 1 153 ? 9.207 8.096 15.068 1.00 34.41 153 GLY A C 1
ATOM 1175 O O . GLY A 1 153 ? 8.933 8.415 16.218 1.00 34.41 153 GLY A O 1
ATOM 1176 N N . SER A 1 154 ? 10.406 8.385 14.555 1.00 39.19 154 SER A N 1
ATOM 1177 C CA . SER A 1 154 ? 11.394 9.202 15.276 1.00 39.19 154 SER A CA 1
ATOM 1178 C C . SER A 1 154 ? 12.316 9.935 14.306 1.00 39.19 154 SER A C 1
ATOM 1180 O O . SER A 1 154 ? 13.488 9.599 14.156 1.00 39.19 154 SER A O 1
ATOM 1182 N N . LEU A 1 155 ? 11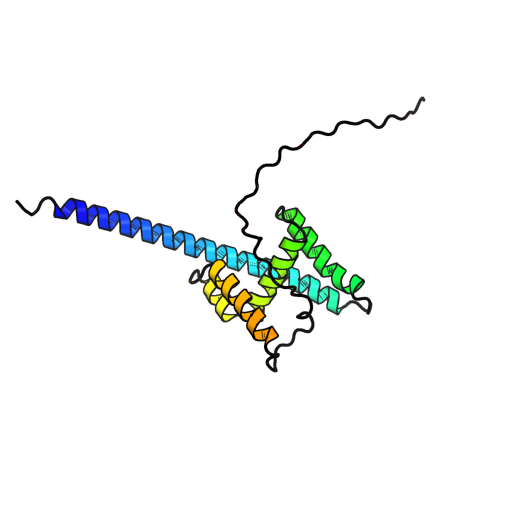.798 10.969 13.641 1.00 37.94 155 LEU A N 1
ATOM 1183 C CA . LEU A 1 155 ? 12.670 12.007 13.097 1.00 37.94 155 LEU A CA 1
ATOM 1184 C C . LEU A 1 155 ? 13.095 12.905 14.260 1.00 37.94 155 LEU A C 1
ATOM 1186 O O . LEU A 1 155 ? 12.425 13.878 14.596 1.00 37.94 155 LEU A O 1
ATOM 1190 N N . GLN A 1 156 ? 14.225 12.552 14.879 1.00 42.94 156 GLN A N 1
ATOM 1191 C CA . GLN A 1 156 ? 15.023 13.517 15.624 1.00 42.94 156 GLN A CA 1
ATOM 1192 C C . GLN A 1 156 ? 15.347 14.678 14.679 1.00 42.94 156 GLN A C 1
ATOM 1194 O O . GLN A 1 156 ? 16.007 14.509 13.653 1.00 42.94 156 GLN A O 1
ATOM 1199 N N . LEU A 1 157 ? 14.844 15.860 15.028 1.00 38.22 157 LEU A N 1
ATOM 1200 C CA . LEU A 1 157 ? 15.233 17.133 14.441 1.00 38.22 157 LEU A CA 1
ATOM 1201 C C . LEU A 1 157 ? 16.747 17.315 14.604 1.00 38.22 157 LEU A C 1
ATOM 1203 O O . LEU A 1 157 ? 17.230 17.732 15.653 1.00 38.22 157 LEU A O 1
ATOM 1207 N N . LEU A 1 158 ? 17.505 17.009 13.553 1.00 49.38 158 LEU A N 1
ATOM 1208 C CA . LEU A 1 158 ? 18.898 17.423 13.458 1.00 49.38 158 LEU A CA 1
ATOM 1209 C C . LEU A 1 158 ? 18.940 18.912 13.068 1.00 49.38 158 LEU A C 1
ATOM 1211 O O . LEU A 1 158 ? 18.353 19.292 12.049 1.00 49.38 158 LEU A O 1
ATOM 1215 N N . PRO A 1 159 ? 19.628 19.781 13.830 1.00 37.84 159 PRO A N 1
ATOM 1216 C CA . PRO A 1 159 ? 19.771 21.182 13.459 1.00 37.84 159 PRO A CA 1
ATOM 1217 C C . PRO A 1 159 ? 20.626 21.314 12.190 1.00 37.84 159 PRO A C 1
ATOM 1219 O O . PRO A 1 159 ? 21.747 20.806 12.110 1.00 37.84 159 PRO A O 1
ATOM 1222 N N . ARG A 1 160 ? 20.107 22.032 11.183 1.00 45.38 160 ARG A N 1
ATOM 1223 C CA . ARG A 1 160 ? 20.849 22.366 9.956 1.00 45.38 160 ARG A CA 1
ATOM 1224 C C . ARG A 1 160 ? 22.031 23.272 10.312 1.00 45.38 160 ARG A C 1
ATOM 1226 O O . ARG A 1 160 ? 21.839 24.448 10.617 1.00 45.38 160 ARG A O 1
ATOM 1233 N N . ARG A 1 161 ? 23.260 22.758 10.216 1.00 39.91 161 ARG A N 1
ATOM 1234 C CA . ARG A 1 161 ? 24.462 23.602 10.172 1.00 39.91 161 ARG A CA 1
ATOM 1235 C C . ARG A 1 161 ? 24.441 24.419 8.875 1.00 39.91 161 ARG A C 1
ATOM 1237 O O . ARG A 1 161 ? 24.410 23.854 7.784 1.00 39.91 161 ARG A O 1
ATOM 1244 N N . ARG A 1 162 ? 24.434 25.751 8.997 1.00 45.41 162 ARG A N 1
ATOM 1245 C CA . ARG A 1 162 ? 24.729 26.670 7.891 1.00 45.41 162 ARG A CA 1
ATOM 1246 C C . ARG A 1 162 ? 26.230 26.611 7.612 1.00 45.41 162 ARG A C 1
ATOM 1248 O O . ARG A 1 162 ? 27.012 27.073 8.436 1.00 45.41 162 ARG A O 1
ATOM 1255 N N . SER A 1 163 ? 26.613 26.094 6.452 1.00 36.25 163 SER A N 1
ATOM 1256 C CA . SER A 1 163 ? 27.962 26.265 5.914 1.00 36.25 163 SER A CA 1
ATOM 1257 C C . SER A 1 163 ? 27.957 27.475 4.982 1.00 36.25 163 SER A C 1
ATOM 1259 O O . SER A 1 163 ? 27.413 27.422 3.882 1.00 36.25 163 SER A O 1
ATOM 1261 N N . HIS A 1 164 ? 28.529 28.584 5.449 1.00 40.34 164 HIS A N 1
ATOM 1262 C CA . HIS A 1 164 ? 29.191 29.540 4.562 1.00 40.34 164 HIS A CA 1
ATOM 1263 C C . HIS A 1 164 ? 30.369 28.817 3.894 1.00 40.34 164 HIS A C 1
ATOM 1265 O O . HIS A 1 164 ? 31.061 28.090 4.595 1.00 40.34 164 HIS A O 1
ATOM 1271 N N . GLU A 1 165 ? 30.622 29.046 2.602 1.00 39.16 165 GLU A N 1
ATOM 1272 C CA . GLU A 1 165 ? 31.881 29.656 2.139 1.00 39.16 165 GLU A CA 1
ATOM 1273 C C . GLU A 1 165 ? 31.891 29.877 0.611 1.00 39.16 165 GLU A C 1
ATOM 1275 O O . GLU A 1 165 ? 31.751 28.962 -0.191 1.00 39.16 165 GLU A O 1
ATOM 1280 N N . ARG A 1 166 ? 32.031 31.161 0.268 1.00 43.44 166 ARG A N 1
ATOM 1281 C CA . ARG A 1 166 ? 32.772 31.795 -0.836 1.00 43.44 166 ARG A CA 1
ATOM 1282 C C . ARG A 1 166 ? 33.206 30.921 -2.022 1.00 43.44 166 ARG A C 1
ATOM 1284 O O . ARG A 1 166 ? 34.101 30.095 -1.902 1.00 43.44 166 ARG A O 1
ATOM 1291 N N . LEU A 1 167 ? 32.805 31.365 -3.213 1.00 48.56 167 LEU A N 1
ATOM 1292 C CA . LEU A 1 167 ? 33.716 31.422 -4.354 1.00 48.56 167 LEU A CA 1
ATOM 1293 C C . LEU A 1 167 ? 33.810 32.863 -4.854 1.00 48.56 167 LEU A C 1
ATOM 1295 O O . LEU A 1 167 ? 32.825 33.488 -5.238 1.00 48.56 167 LEU A O 1
ATOM 1299 N N . ARG A 1 168 ? 35.035 33.383 -4.769 1.00 43.62 168 ARG A N 1
ATOM 1300 C CA . ARG A 1 168 ? 35.525 34.534 -5.525 1.00 43.62 168 ARG A CA 1
ATOM 1301 C C . ARG A 1 168 ? 35.773 34.068 -6.962 1.00 43.62 168 ARG A C 1
ATOM 1303 O O . ARG A 1 168 ? 36.154 32.915 -7.142 1.00 43.62 168 ARG A O 1
ATOM 1310 N N . ASN A 1 169 ? 35.577 34.970 -7.922 1.00 40.56 169 ASN A N 1
ATOM 1311 C CA . ASN A 1 169 ? 36.427 35.264 -9.092 1.00 40.56 169 ASN A CA 1
ATOM 1312 C C . ASN A 1 169 ? 35.604 36.187 -10.011 1.00 40.56 169 ASN A C 1
ATOM 1314 O O . ASN A 1 169 ? 34.482 35.862 -10.373 1.00 40.56 169 ASN A O 1
ATOM 1318 N N . ALA A 1 170 ? 35.979 37.463 -10.112 1.00 42.88 170 ALA A N 1
ATOM 1319 C CA . ALA A 1 170 ? 36.910 37.998 -11.110 1.00 42.88 170 ALA A CA 1
ATOM 1320 C C . ALA A 1 170 ? 36.238 38.157 -12.482 1.00 42.88 170 ALA A C 1
ATOM 1322 O O . ALA A 1 170 ? 36.100 37.181 -13.202 1.00 42.88 170 ALA A O 1
ATOM 1323 N N . SER A 1 171 ? 35.868 39.400 -12.811 1.00 45.19 171 SER A N 1
ATOM 1324 C CA . SER A 1 171 ? 35.912 39.949 -14.170 1.00 45.19 171 SER A CA 1
ATOM 1325 C C . SER A 1 171 ? 35.832 41.471 -14.091 1.00 45.19 171 SER A C 1
ATOM 1327 O O . SER A 1 171 ? 34.777 42.059 -13.876 1.00 45.19 171 SER A O 1
ATOM 1329 N N . THR A 1 172 ? 37.002 42.081 -14.228 1.00 53.50 172 THR A N 1
ATOM 1330 C CA . THR A 1 172 ? 37.206 43.437 -14.727 1.00 53.50 172 THR A CA 1
ATOM 1331 C C . THR A 1 172 ? 36.705 43.508 -16.168 1.00 53.50 172 THR A C 1
ATOM 1333 O O . THR A 1 172 ? 37.156 42.717 -16.994 1.00 53.50 172 THR A O 1
ATOM 1336 N N . THR A 1 173 ? 35.809 44.443 -16.471 1.00 56.09 173 THR A N 1
ATOM 1337 C CA . THR A 1 173 ? 35.710 45.184 -17.741 1.00 56.09 173 THR A CA 1
ATOM 1338 C C . THR A 1 173 ? 34.916 46.447 -17.455 1.00 56.09 173 THR A C 1
ATOM 1340 O O . THR A 1 173 ? 33.865 46.323 -16.788 1.00 56.09 173 THR A O 1
#

Sequence (173 aa):
MSENEAEPQESEAQVLSESVSTLTSFDEQIGQMEAARAAVLANMGRIALAQMRRMTSRDSRDREIPMRAVAAEVGAALRMSDRTAQTRIDDAIEVTESYPETFASWSAGRISERHVQEILRAGVNLTDAAPRPGTTGTWRRSLRPRHRGDSAGSLQLLPRRRSHERLRNASTT